Protein AF-A0A1J3CRM2-F1 (afdb_monomer)

pLDDT: mean 86.06, std 11.72, range [41.75, 98.25]

Structure (mmCIF, N/CA/C/O backbone):
data_AF-A0A1J3CRM2-F1
#
_entry.id   AF-A0A1J3CRM2-F1
#
loop_
_atom_site.group_PDB
_atom_site.id
_atom_site.type_symbol
_atom_site.label_atom_id
_atom_site.label_alt_id
_atom_site.label_comp_id
_atom_site.label_asym_id
_atom_site.label_entity_id
_atom_site.label_seq_id
_atom_site.pdbx_PDB_ins_code
_atom_site.Cartn_x
_atom_site.Cartn_y
_atom_site.Cartn_z
_atom_site.occupancy
_atom_site.B_iso_or_equiv
_atom_site.auth_seq_id
_atom_site.auth_comp_id
_atom_site.auth_asym_id
_atom_site.auth_atom_id
_atom_site.pdbx_PDB_model_num
ATOM 1 N N . SER A 1 1 ? -11.816 10.166 12.860 1.00 49.28 1 SER A N 1
ATOM 2 C CA . SER A 1 1 ? -12.796 9.422 12.018 1.00 49.28 1 SER A CA 1
ATOM 3 C C . SER A 1 1 ? -13.335 10.365 10.958 1.00 49.28 1 SER A C 1
ATOM 5 O O . SER A 1 1 ? -13.923 11.383 11.314 1.00 49.28 1 SER A O 1
ATOM 7 N N . TRP A 1 2 ? -13.119 10.061 9.674 1.00 59.78 2 TRP A N 1
ATOM 8 C CA . TRP A 1 2 ? -13.501 10.908 8.526 1.00 59.78 2 TRP A CA 1
ATOM 9 C C . TRP A 1 2 ? -14.968 10.757 8.131 1.00 59.78 2 TRP A C 1
ATOM 11 O O . TRP A 1 2 ? -15.323 10.638 6.959 1.00 59.78 2 TRP A O 1
ATOM 21 N N . ASP A 1 3 ? -15.829 10.738 9.136 1.00 57.12 3 ASP A N 1
ATOM 22 C CA . ASP A 1 3 ? -17.261 10.669 8.945 1.00 57.12 3 ASP A CA 1
ATOM 23 C C . ASP A 1 3 ? -17.746 11.986 8.319 1.00 57.12 3 ASP A C 1
ATOM 25 O O . ASP A 1 3 ? -17.886 13.017 8.987 1.00 57.12 3 ASP A O 1
ATOM 29 N N . LEU A 1 4 ? -17.955 11.952 7.000 1.00 52.47 4 LEU A N 1
ATOM 30 C CA . LEU A 1 4 ? -18.445 13.088 6.222 1.00 52.47 4 LEU A CA 1
ATOM 31 C C . LEU A 1 4 ? -19.811 13.572 6.722 1.00 52.47 4 LEU A C 1
ATOM 33 O O . LEU A 1 4 ? -20.129 14.747 6.534 1.00 52.47 4 LEU A O 1
ATOM 37 N N . GLU A 1 5 ? -20.602 12.725 7.391 1.00 57.34 5 GLU A N 1
ATOM 38 C CA . GLU A 1 5 ? -21.861 13.162 7.995 1.00 57.34 5 GLU A CA 1
ATOM 39 C C . GLU A 1 5 ? -21.622 14.023 9.239 1.00 57.34 5 GLU A C 1
ATOM 41 O O . GLU A 1 5 ? -22.305 15.032 9.420 1.00 57.34 5 GLU A O 1
ATOM 46 N N . LYS A 1 6 ? -20.604 13.712 10.053 1.00 58.78 6 LYS A N 1
ATOM 47 C CA . LYS A 1 6 ? -20.271 14.494 11.261 1.00 58.78 6 LYS A CA 1
ATOM 48 C C . LYS A 1 6 ? -19.676 15.866 10.959 1.00 58.78 6 LYS A C 1
ATOM 50 O O . LYS A 1 6 ? -19.774 16.768 11.790 1.00 58.78 6 LYS A O 1
ATOM 55 N N . HIS A 1 7 ? -19.072 16.038 9.784 1.00 60.00 7 HIS A N 1
ATOM 56 C CA . HIS A 1 7 ? -18.428 17.290 9.369 1.00 60.00 7 HIS A CA 1
ATOM 57 C C . HIS A 1 7 ? -19.102 17.968 8.171 1.00 60.00 7 HIS A C 1
ATOM 59 O O . HIS A 1 7 ? -18.532 18.896 7.597 1.00 60.00 7 HIS A O 1
ATOM 65 N N . ARG A 1 8 ? -20.327 17.557 7.816 1.00 63.34 8 ARG A N 1
ATOM 66 C CA . ARG A 1 8 ? -21.058 18.064 6.645 1.00 63.34 8 ARG A CA 1
ATOM 67 C C . ARG A 1 8 ? -21.209 19.587 6.632 1.00 63.34 8 ARG A C 1
ATOM 69 O O . ARG A 1 8 ? -21.025 20.210 5.591 1.00 63.34 8 ARG A O 1
ATOM 76 N N . ASP A 1 9 ? -21.518 20.169 7.787 1.00 73.06 9 ASP A N 1
ATOM 77 C CA . ASP A 1 9 ? -21.807 21.603 7.911 1.00 73.06 9 ASP A CA 1
ATOM 78 C C . ASP A 1 9 ? -20.550 22.453 8.160 1.00 73.06 9 ASP A C 1
ATOM 80 O O . ASP A 1 9 ? -20.586 23.676 8.028 1.00 73.06 9 ASP A O 1
ATOM 84 N N . ASN A 1 10 ? -19.426 21.820 8.511 1.00 67.50 10 ASN A N 1
ATOM 85 C CA . ASN A 1 10 ? -18.146 22.490 8.724 1.00 67.50 10 ASN A CA 1
ATOM 86 C C . ASN A 1 10 ? -16.992 21.561 8.311 1.00 67.50 10 ASN A C 1
ATOM 88 O O . ASN A 1 10 ? -16.379 20.924 9.180 1.00 67.50 10 ASN A O 1
ATOM 92 N N . PRO A 1 11 ? -16.717 21.442 6.998 1.00 65.25 11 PRO A N 1
ATOM 93 C CA . PRO A 1 11 ? -15.639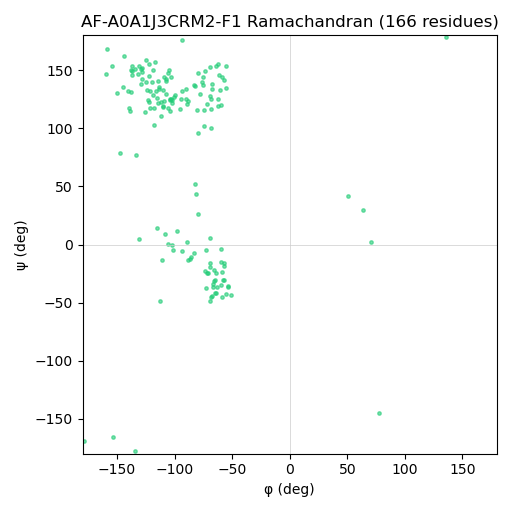 20.602 6.506 1.00 65.25 11 PRO A CA 1
ATOM 94 C C . PRO A 1 11 ? -14.310 21.121 7.054 1.00 65.25 11 PRO A C 1
ATOM 96 O O . PRO A 1 11 ? -13.913 22.260 6.801 1.00 65.25 11 PRO A O 1
ATOM 99 N N . LYS A 1 12 ? -13.621 20.280 7.824 1.00 67.50 12 LYS A N 1
ATOM 100 C CA . LYS A 1 12 ? -12.295 20.590 8.355 1.00 67.50 12 LYS A CA 1
ATOM 101 C C . LYS A 1 12 ? -11.236 20.029 7.421 1.00 67.50 12 LYS A C 1
ATOM 103 O O . LYS A 1 12 ? -11.231 18.837 7.122 1.00 67.50 12 LYS A O 1
ATOM 108 N N . LEU A 1 13 ? -10.330 20.894 6.980 1.00 71.75 13 LEU A N 1
ATOM 109 C CA . LEU A 1 13 ? -9.094 20.458 6.348 1.00 71.75 13 LEU A CA 1
ATOM 110 C C . LEU A 1 13 ? -8.188 19.923 7.457 1.00 71.75 13 LEU A C 1
ATOM 112 O O . LEU A 1 13 ? -7.811 20.684 8.339 1.00 71.75 13 LEU A O 1
ATOM 116 N N . MET A 1 14 ? -7.882 18.627 7.416 1.00 75.50 14 MET A N 1
ATOM 117 C CA . MET A 1 14 ? -6.951 17.999 8.354 1.00 75.50 14 MET A CA 1
ATOM 118 C C . MET A 1 14 ? -5.539 18.073 7.775 1.00 75.50 14 MET A C 1
ATOM 120 O O . MET A 1 14 ? -5.298 17.604 6.657 1.00 75.50 14 MET A O 1
ATOM 124 N N . THR A 1 15 ? -4.604 18.627 8.534 1.00 81.44 15 THR A N 1
ATOM 125 C CA . THR A 1 15 ? -3.190 18.685 8.155 1.00 81.44 15 THR A CA 1
ATOM 126 C C . THR A 1 15 ? -2.397 17.647 8.937 1.00 81.44 15 THR A C 1
ATOM 128 O O . THR A 1 15 ? -2.401 17.654 10.166 1.00 81.44 15 THR A O 1
ATOM 131 N N . TRP A 1 16 ? -1.685 16.771 8.226 1.00 83.44 16 TRP A N 1
ATOM 132 C CA . TRP A 1 16 ? -0.874 15.711 8.826 1.00 83.44 16 TRP A CA 1
ATOM 133 C C . TRP A 1 16 ? 0.609 16.064 8.788 1.00 83.44 16 TRP A C 1
ATOM 135 O O . TRP A 1 16 ? 1.174 16.302 7.720 1.00 83.44 16 TRP A O 1
ATOM 145 N N . HIS A 1 17 ? 1.258 16.039 9.947 1.00 84.50 17 HIS A N 1
ATOM 146 C CA . HIS A 1 17 ? 2.702 16.199 10.049 1.00 84.50 17 HIS A CA 1
ATOM 147 C C . HIS A 1 17 ? 3.399 14.839 9.944 1.00 84.50 17 HIS A C 1
ATOM 149 O O . HIS A 1 17 ? 3.181 13.961 10.779 1.00 84.50 17 HIS A O 1
ATOM 155 N N . ILE A 1 18 ? 4.282 14.658 8.957 1.00 82.88 18 ILE A N 1
ATOM 156 C CA . ILE A 1 18 ? 5.122 13.454 8.873 1.00 82.88 18 ILE A CA 1
ATOM 157 C C . ILE A 1 18 ? 6.214 13.554 9.940 1.00 82.88 18 ILE A C 1
ATOM 159 O O . ILE A 1 18 ? 7.200 14.269 9.777 1.00 82.88 18 ILE A O 1
ATOM 163 N N . SER A 1 19 ? 6.034 12.830 11.044 1.00 76.50 19 SER A N 1
ATOM 164 C CA . SER A 1 19 ? 6.891 12.944 12.231 1.00 76.50 19 SER A CA 1
ATOM 165 C C . SER A 1 19 ? 8.322 12.474 11.988 1.00 76.50 19 SER A C 1
ATOM 167 O O . SER A 1 19 ? 9.264 13.019 12.561 1.00 76.50 19 SER A O 1
ATOM 169 N N . LYS A 1 20 ? 8.491 11.455 11.142 1.00 78.31 20 LYS A N 1
ATOM 170 C CA . LYS A 1 20 ? 9.797 10.925 10.750 1.00 78.31 20 LYS A CA 1
ATOM 171 C C . LYS A 1 20 ? 9.702 10.362 9.335 1.00 78.31 20 LYS A C 1
ATOM 173 O O . LYS A 1 20 ? 8.804 9.580 9.044 1.00 78.31 20 LYS A O 1
ATOM 178 N N . LEU A 1 21 ? 10.625 10.733 8.453 1.00 74.94 21 LEU A N 1
ATOM 179 C CA . LEU A 1 21 ? 10.794 10.016 7.188 1.00 74.94 21 LEU A CA 1
ATOM 180 C C . LEU A 1 21 ? 11.525 8.696 7.470 1.00 74.94 21 LEU A C 1
ATOM 182 O O . LEU A 1 21 ? 12.439 8.692 8.301 1.00 74.94 21 LEU A O 1
ATOM 186 N N . PRO A 1 22 ? 11.150 7.575 6.830 1.00 76.94 22 PRO A N 1
ATOM 187 C CA . PRO A 1 22 ? 11.869 6.330 7.044 1.00 76.94 22 PRO A CA 1
ATOM 188 C C . PRO A 1 22 ? 13.347 6.492 6.670 1.00 76.94 22 PRO A C 1
ATOM 190 O O . PRO A 1 22 ? 13.690 7.209 5.734 1.00 76.94 22 PRO A O 1
ATOM 193 N N . GLU A 1 23 ? 14.230 5.831 7.411 1.00 76.00 23 GLU A N 1
ATOM 194 C CA . GLU A 1 23 ? 15.659 5.854 7.104 1.00 76.00 23 GLU A CA 1
ATOM 195 C C . GLU A 1 23 ? 15.916 5.014 5.844 1.00 76.00 23 GLU A C 1
ATOM 197 O O . GLU A 1 23 ? 15.592 3.825 5.803 1.00 76.00 23 GLU A O 1
ATOM 202 N N . PHE A 1 24 ? 16.475 5.653 4.818 1.00 72.19 24 PHE A N 1
ATOM 203 C CA . PHE A 1 24 ? 16.944 5.035 3.579 1.00 72.19 24 PHE A CA 1
ATOM 204 C C . PHE A 1 24 ? 18.359 5.530 3.287 1.00 72.19 24 PHE A C 1
ATOM 206 O O . PHE A 1 24 ? 18.732 6.639 3.694 1.00 72.19 24 PHE A O 1
ATOM 213 N N . VAL A 1 25 ? 19.151 4.734 2.565 1.00 79.62 25 VAL A N 1
ATOM 214 C CA . VAL A 1 25 ? 20.454 5.211 2.085 1.00 79.62 25 VAL A CA 1
ATOM 215 C C . VAL A 1 25 ? 20.253 6.285 1.008 1.00 79.62 25 VAL A C 1
ATOM 217 O O . VAL A 1 25 ? 19.246 6.299 0.304 1.00 79.62 25 VAL A O 1
ATOM 220 N N . GLN A 1 26 ? 21.213 7.202 0.847 1.00 81.38 26 GLN A N 1
ATOM 221 C CA . GLN A 1 26 ? 21.092 8.329 -0.098 1.00 81.38 26 GLN A CA 1
ATOM 222 C C . GLN A 1 26 ? 20.743 7.893 -1.530 1.00 81.38 26 GLN A C 1
ATOM 224 O O . GLN A 1 26 ? 19.987 8.576 -2.214 1.00 81.38 26 GLN A O 1
ATOM 229 N N . SER A 1 27 ? 21.264 6.748 -1.977 1.00 81.94 27 SER A N 1
ATOM 230 C CA . SER A 1 27 ? 20.958 6.202 -3.300 1.00 81.94 27 SER A CA 1
ATOM 231 C C . SER A 1 27 ? 19.499 5.773 -3.445 1.00 81.94 27 SER A C 1
ATOM 233 O O . SER A 1 27 ? 18.921 5.961 -4.507 1.00 81.94 27 SER A O 1
ATOM 235 N N . GLU A 1 28 ? 18.888 5.223 -2.395 1.00 84.75 28 GLU A N 1
ATOM 236 C CA . GLU A 1 28 ? 17.469 4.849 -2.410 1.00 84.75 28 GLU A CA 1
ATOM 237 C C . GLU A 1 28 ? 16.588 6.095 -2.478 1.00 84.75 28 GLU A C 1
ATOM 239 O O . GLU A 1 28 ? 15.676 6.151 -3.298 1.00 84.75 28 GLU A O 1
ATOM 244 N N . TRP A 1 29 ? 16.908 7.126 -1.688 1.00 87.44 29 TRP A N 1
ATOM 245 C CA . TRP A 1 29 ? 16.213 8.411 -1.773 1.00 87.44 29 TRP A CA 1
ATOM 246 C C . TRP A 1 29 ? 16.325 9.035 -3.161 1.00 87.44 29 TRP A C 1
ATOM 248 O O . TRP A 1 29 ? 15.315 9.463 -3.706 1.00 87.44 29 TRP A O 1
ATOM 258 N N . GLY A 1 30 ? 17.521 9.029 -3.755 1.00 87.62 30 GLY A N 1
ATOM 259 C CA . GLY A 1 30 ? 17.727 9.543 -5.108 1.00 87.62 30 GLY A CA 1
ATOM 260 C C . GLY A 1 30 ? 16.896 8.809 -6.163 1.00 87.62 30 GLY A C 1
ATOM 261 O O . GLY A 1 30 ? 16.407 9.441 -7.091 1.00 87.62 30 GLY A O 1
ATOM 262 N N . VAL A 1 31 ? 16.684 7.497 -6.012 1.00 87.06 31 VAL A N 1
ATOM 263 C CA . VAL A 1 31 ? 15.795 6.732 -6.903 1.00 87.06 31 VAL A CA 1
ATOM 264 C C . VAL A 1 31 ? 14.332 7.123 -6.679 1.00 87.06 31 VAL A C 1
ATOM 266 O O . VAL A 1 31 ? 13.624 7.423 -7.640 1.00 87.06 31 VAL A O 1
ATOM 269 N N . LEU A 1 32 ? 13.875 7.169 -5.425 1.00 90.25 32 LEU A N 1
ATOM 270 C CA . LEU A 1 32 ? 12.481 7.498 -5.108 1.00 90.25 32 LEU A CA 1
ATOM 271 C C . LEU A 1 32 ? 12.098 8.933 -5.495 1.00 90.25 32 LEU A C 1
ATOM 273 O O . LEU A 1 32 ? 10.957 9.157 -5.888 1.00 90.25 32 LEU A O 1
ATOM 277 N N . ASP A 1 33 ? 13.039 9.877 -5.457 1.00 88.12 33 ASP A N 1
ATOM 278 C CA . ASP A 1 33 ? 12.822 11.275 -5.866 1.00 88.12 33 ASP A CA 1
ATOM 279 C C . ASP A 1 33 ? 12.538 11.419 -7.374 1.00 88.12 33 ASP A C 1
ATOM 281 O O . ASP A 1 33 ? 11.898 12.371 -7.814 1.00 88.12 33 ASP A O 1
ATOM 285 N N . THR A 1 34 ? 12.951 10.436 -8.183 1.00 89.75 34 THR A N 1
ATOM 286 C CA . THR A 1 34 ? 12.632 10.397 -9.622 1.00 89.75 34 THR A CA 1
ATOM 287 C C . THR A 1 34 ? 11.275 9.758 -9.933 1.00 89.75 34 THR A C 1
ATOM 289 O O . THR A 1 34 ? 10.806 9.829 -11.072 1.00 89.75 34 THR A O 1
ATOM 292 N N . CYS A 1 35 ? 10.634 9.128 -8.944 1.00 93.81 35 CYS A N 1
ATOM 293 C CA . CYS A 1 35 ? 9.374 8.420 -9.131 1.00 93.81 35 CYS A CA 1
ATOM 294 C C . CYS A 1 35 ? 8.174 9.376 -9.167 1.00 93.81 35 CYS A C 1
ATOM 296 O O . CYS A 1 35 ? 8.088 10.363 -8.434 1.00 93.81 35 CYS A O 1
ATOM 298 N N . SER A 1 36 ? 7.161 9.008 -9.949 1.00 93.62 36 SER A N 1
ATOM 299 C CA . SER A 1 36 ? 5.817 9.553 -9.777 1.00 93.62 36 SER A CA 1
ATOM 300 C C . SER A 1 36 ? 5.235 9.018 -8.469 1.00 93.62 36 SER A C 1
ATOM 302 O O . SER A 1 36 ? 5.248 7.809 -8.243 1.00 93.62 36 SER A O 1
ATOM 304 N N . THR A 1 37 ? 4.747 9.908 -7.606 1.00 94.88 37 THR A N 1
ATOM 305 C CA . THR A 1 37 ? 4.244 9.538 -6.277 1.00 94.88 37 THR A CA 1
ATOM 306 C C . THR A 1 37 ? 2.753 9.834 -6.159 1.00 94.88 37 THR A C 1
ATOM 308 O O . THR A 1 37 ? 2.318 10.939 -6.486 1.00 94.88 37 THR A O 1
ATOM 311 N N . THR A 1 38 ? 1.976 8.869 -5.668 1.00 94.75 38 THR A N 1
ATOM 312 C CA . THR A 1 38 ? 0.561 9.045 -5.301 1.00 94.75 38 THR A CA 1
ATOM 313 C C . THR A 1 38 ? 0.330 8.695 -3.835 1.00 94.75 38 THR A C 1
ATOM 315 O O . THR A 1 38 ? 1.090 7.937 -3.233 1.00 94.75 38 THR A O 1
ATOM 318 N N . GLU A 1 39 ? -0.718 9.265 -3.245 1.00 95.00 39 GLU A N 1
ATOM 319 C CA . GLU A 1 39 ? -1.089 9.080 -1.841 1.00 95.00 39 GLU A CA 1
ATOM 320 C C . GLU A 1 39 ? -2.508 8.516 -1.747 1.00 95.00 39 GLU A C 1
ATOM 322 O O . GLU A 1 39 ? -3.427 9.025 -2.388 1.00 95.00 39 GLU A O 1
ATOM 327 N N . HIS A 1 40 ? -2.686 7.472 -0.939 1.00 95.12 40 HIS A N 1
ATOM 328 C CA . HIS A 1 40 ? -3.982 6.857 -0.662 1.00 95.12 40 HIS A CA 1
ATOM 329 C C . HIS A 1 40 ? -4.250 6.882 0.840 1.00 95.12 40 HIS A C 1
ATOM 331 O O . HIS A 1 40 ? -3.464 6.343 1.619 1.00 95.12 40 HIS A O 1
ATOM 337 N N . LEU A 1 41 ? -5.357 7.499 1.243 1.00 93.88 41 LEU A N 1
ATOM 338 C CA . LEU A 1 41 ? -5.849 7.455 2.618 1.00 93.88 41 LEU A CA 1
ATOM 339 C C . LEU A 1 41 ? -6.789 6.261 2.774 1.00 93.88 41 LEU A C 1
ATOM 341 O O . LEU A 1 41 ? -7.648 6.042 1.921 1.00 93.88 41 LEU A O 1
ATOM 345 N N . VAL A 1 42 ? -6.612 5.491 3.845 1.00 93.88 42 VAL A N 1
ATOM 346 C CA . VAL A 1 42 ? -7.369 4.264 4.109 1.00 93.88 42 VAL A CA 1
ATOM 347 C C . VAL A 1 42 ? -7.755 4.193 5.578 1.00 93.88 42 VAL A C 1
ATOM 349 O O . VAL A 1 42 ? -6.909 4.343 6.456 1.00 93.88 42 VAL A O 1
ATOM 352 N N . GLU A 1 43 ? -9.026 3.911 5.846 1.00 91.81 43 GLU A N 1
ATOM 353 C CA . GLU A 1 43 ? -9.523 3.596 7.185 1.00 91.81 43 GLU A CA 1
ATOM 354 C C . GLU A 1 43 ? -9.659 2.076 7.351 1.00 91.81 43 GLU A C 1
ATOM 356 O O . GLU A 1 43 ? -10.301 1.383 6.558 1.00 91.81 43 GLU A O 1
ATOM 361 N N . SER A 1 44 ? -9.074 1.550 8.421 1.00 90.06 44 SER A N 1
ATOM 362 C CA . SER A 1 44 ? -9.343 0.209 8.915 1.00 90.06 44 SER A CA 1
ATOM 363 C C . SER A 1 44 ? -10.638 0.219 9.712 1.00 90.06 44 SER A C 1
ATOM 365 O O . SER A 1 44 ? -10.643 0.524 10.900 1.00 90.06 44 SER A O 1
ATOM 367 N N . ARG A 1 45 ? -11.750 -0.147 9.068 1.00 83.25 45 ARG A N 1
ATOM 368 C CA . ARG A 1 45 ? -13.056 -0.281 9.741 1.00 83.25 45 ARG A CA 1
ATOM 369 C C . ARG A 1 45 ? -13.001 -1.155 11.012 1.00 83.25 45 ARG A C 1
ATOM 371 O O . ARG A 1 45 ? -13.575 -0.727 12.007 1.00 83.25 45 ARG A O 1
ATOM 378 N N . PRO A 1 46 ? -12.308 -2.318 11.045 1.00 77.38 46 PRO A N 1
ATOM 379 C CA . PRO A 1 46 ? -12.287 -3.169 12.240 1.00 77.38 46 PRO A CA 1
ATOM 380 C C . PRO A 1 46 ? -11.589 -2.545 13.454 1.00 77.38 46 PRO A C 1
ATOM 382 O O . PRO A 1 46 ? -11.951 -2.851 14.586 1.00 77.38 46 PRO A O 1
ATOM 385 N N . THR A 1 47 ? -10.571 -1.705 13.236 1.00 83.38 47 THR A N 1
ATOM 386 C CA . THR A 1 47 ? -9.744 -1.147 14.323 1.00 83.38 47 THR A CA 1
ATOM 387 C C . THR A 1 47 ? -9.950 0.351 14.545 1.00 83.38 47 THR A C 1
ATOM 389 O O . THR A 1 47 ? -9.510 0.881 15.561 1.00 83.38 47 THR A O 1
ATOM 392 N N . GLY A 1 48 ? -10.601 1.048 13.610 1.00 86.94 48 GLY A N 1
ATOM 393 C CA . GLY A 1 48 ? -10.693 2.510 13.569 1.00 86.94 48 GLY A CA 1
ATOM 394 C C . GLY A 1 48 ? -9.374 3.206 13.216 1.00 86.94 48 GLY A C 1
ATOM 395 O O . GLY A 1 48 ?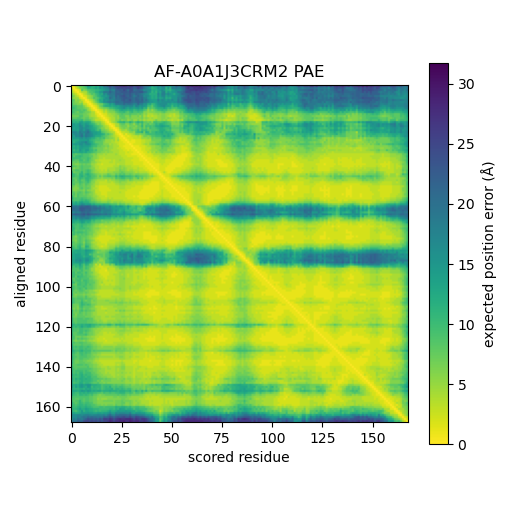 -9.307 4.434 13.213 1.00 86.94 48 GLY A O 1
ATOM 396 N N . GLU A 1 49 ? -8.311 2.448 12.935 1.00 91.56 49 GLU A N 1
ATOM 397 C CA . GLU A 1 49 ? -7.004 3.000 12.587 1.00 91.56 49 GLU A CA 1
ATOM 398 C C . GLU A 1 49 ? -7.008 3.568 11.170 1.00 91.56 49 GLU A C 1
ATOM 400 O O . GLU A 1 49 ? -7.687 3.064 10.277 1.00 91.56 49 GLU A O 1
ATOM 405 N N . MET A 1 50 ? -6.204 4.602 10.946 1.00 93.12 50 MET A N 1
ATOM 406 C CA . MET A 1 50 ? -6.098 5.261 9.652 1.00 93.12 50 MET A CA 1
ATOM 407 C C . MET A 1 50 ? -4.671 5.169 9.133 1.00 93.12 50 MET A C 1
ATOM 409 O O . MET A 1 50 ? -3.705 5.326 9.882 1.00 93.12 50 MET A O 1
ATOM 413 N N . PHE A 1 51 ? -4.545 4.934 7.835 1.00 95.25 51 PHE A N 1
ATOM 414 C CA . PHE A 1 51 ? -3.273 4.766 7.160 1.00 95.25 51 PHE A CA 1
ATOM 415 C C . PHE A 1 51 ? -3.188 5.688 5.945 1.00 95.25 51 PHE A C 1
ATOM 417 O O . PHE A 1 51 ? -4.160 5.875 5.217 1.00 95.25 51 PHE A O 1
ATOM 424 N N . MET A 1 52 ? -2.001 6.234 5.702 1.00 95.75 52 MET A N 1
ATOM 425 C CA . MET A 1 52 ? -1.634 6.856 4.435 1.00 95.75 52 MET A CA 1
ATOM 426 C C . MET A 1 52 ? -0.624 5.958 3.731 1.00 95.75 52 MET A C 1
ATOM 428 O O . MET A 1 52 ? 0.436 5.660 4.282 1.00 95.75 52 MET A O 1
ATOM 432 N N . VAL A 1 53 ? -0.931 5.554 2.504 1.00 96.94 53 VAL A N 1
ATOM 433 C CA . VAL A 1 53 ? -0.019 4.801 1.646 1.00 96.94 53 VAL A CA 1
ATOM 434 C C . VAL A 1 53 ? 0.544 5.729 0.580 1.00 96.94 53 VAL A C 1
ATOM 436 O O . VAL A 1 53 ? -0.194 6.210 -0.278 1.00 96.94 53 VAL A O 1
ATOM 439 N N . LYS A 1 54 ? 1.857 5.964 0.618 1.00 95.75 54 LYS A N 1
ATOM 440 C CA . LYS A 1 54 ? 2.598 6.596 -0.480 1.00 95.75 54 LYS A CA 1
ATOM 441 C C . LYS A 1 54 ? 3.059 5.522 -1.451 1.00 95.75 54 LYS A C 1
ATOM 443 O O . LYS A 1 54 ? 3.770 4.601 -1.047 1.00 95.75 54 LYS A O 1
ATOM 448 N N . VAL A 1 55 ? 2.679 5.656 -2.713 1.00 96.69 55 VAL A N 1
ATOM 449 C CA . VAL A 1 55 ? 3.016 4.730 -3.793 1.00 96.69 55 VAL A CA 1
ATOM 450 C C . VAL A 1 55 ? 3.968 5.424 -4.755 1.00 96.69 55 VAL A C 1
ATOM 452 O O . VAL A 1 55 ? 3.635 6.469 -5.304 1.00 96.69 55 VAL A O 1
ATOM 455 N N . PHE A 1 56 ? 5.140 4.832 -4.963 1.00 95.56 56 PHE A N 1
ATOM 456 C CA . PHE A 1 56 ? 6.169 5.321 -5.875 1.00 95.56 56 PHE A CA 1
ATOM 457 C C . PHE A 1 56 ? 6.160 4.468 -7.136 1.00 95.56 56 PHE A C 1
ATOM 459 O O . PHE A 1 56 ? 6.270 3.239 -7.064 1.00 95.56 56 PHE A O 1
ATOM 466 N N . ARG A 1 57 ? 6.029 5.125 -8.285 1.00 94.62 57 ARG A N 1
ATOM 467 C CA . ARG A 1 57 ? 5.964 4.492 -9.598 1.00 94.62 57 ARG A CA 1
ATOM 468 C C . ARG A 1 57 ? 7.016 5.062 -10.525 1.00 94.62 57 ARG A C 1
ATOM 470 O O . ARG A 1 57 ? 7.209 6.276 -10.586 1.00 94.62 57 ARG A O 1
ATOM 477 N N . GLU A 1 58 ? 7.630 4.198 -11.311 1.00 92.44 58 GLU A N 1
ATOM 478 C CA . GLU A 1 58 ? 8.611 4.590 -12.317 1.00 92.44 58 GLU A CA 1
ATOM 479 C C . GLU A 1 58 ? 8.208 4.070 -13.691 1.00 92.44 58 GLU A C 1
ATOM 481 O O . GLU A 1 58 ? 7.403 3.148 -13.825 1.00 92.44 58 GLU A O 1
ATOM 486 N N . ARG A 1 59 ? 8.735 4.699 -14.739 1.00 89.56 59 ARG A N 1
ATOM 487 C CA . ARG A 1 59 ? 8.566 4.166 -16.087 1.00 89.56 59 ARG A CA 1
ATOM 488 C C . ARG A 1 59 ? 9.490 2.960 -16.242 1.00 89.56 59 ARG A C 1
ATOM 490 O O . ARG A 1 59 ? 10.657 3.040 -15.869 1.00 89.56 59 ARG A O 1
ATOM 497 N N . ASN A 1 60 ? 8.986 1.892 -16.852 1.00 86.00 60 ASN A N 1
ATOM 498 C CA . ASN A 1 60 ? 9.816 0.759 -17.243 1.00 86.00 60 ASN A CA 1
ATOM 499 C C . ASN A 1 60 ? 10.998 1.191 -18.131 1.00 86.00 60 ASN A C 1
ATOM 501 O O . ASN A 1 60 ? 10.946 2.196 -18.847 1.00 86.00 60 ASN A O 1
ATOM 505 N N . ASN A 1 61 ? 12.081 0.415 -18.098 1.00 74.75 61 ASN A N 1
ATOM 506 C CA . ASN A 1 61 ? 13.276 0.728 -18.875 1.00 74.75 61 ASN A CA 1
ATOM 507 C C . ASN A 1 61 ? 12.952 0.842 -20.374 1.00 74.75 61 ASN A C 1
ATOM 509 O O . ASN A 1 61 ? 12.222 0.024 -20.929 1.00 74.75 61 ASN A O 1
ATOM 513 N N . PHE A 1 62 ? 13.591 1.799 -21.055 1.00 68.19 62 PHE A N 1
ATOM 514 C CA . PHE A 1 62 ? 13.415 2.077 -22.492 1.00 68.19 62 PHE A CA 1
ATOM 515 C C . PHE A 1 62 ? 13.760 0.909 -23.438 1.00 68.19 62 PHE A C 1
ATOM 517 O O . PHE A 1 62 ? 13.624 1.046 -24.650 1.00 68.19 62 PHE A O 1
ATOM 524 N N . ALA A 1 63 ? 14.248 -0.214 -22.905 1.00 73.00 63 ALA A N 1
ATOM 525 C CA . ALA A 1 63 ? 14.492 -1.438 -23.660 1.00 73.00 63 ALA A CA 1
ATOM 526 C C . ALA A 1 63 ? 13.191 -2.177 -24.025 1.00 73.00 63 ALA A C 1
ATOM 528 O O . ALA A 1 63 ? 13.178 -2.943 -24.986 1.00 73.00 63 ALA A O 1
ATOM 529 N N . GLU A 1 64 ? 12.107 -1.944 -23.282 1.00 73.69 64 GLU A N 1
ATOM 530 C CA . GLU A 1 64 ? 10.797 -2.528 -23.561 1.00 73.69 64 GLU A CA 1
ATOM 531 C C . GLU A 1 64 ? 10.046 -1.707 -24.627 1.00 73.69 64 GLU A C 1
ATOM 533 O O . GLU A 1 64 ? 10.028 -0.474 -24.566 1.00 73.69 64 GLU A O 1
ATOM 538 N N . PRO A 1 65 ? 9.376 -2.356 -25.597 1.00 71.19 65 PRO A N 1
ATOM 539 C CA . PRO A 1 65 ? 8.738 -1.670 -26.721 1.00 71.19 65 PRO A CA 1
ATOM 540 C C . PRO A 1 65 ? 7.513 -0.839 -26.315 1.00 71.19 65 PRO A C 1
ATOM 542 O O . PRO A 1 65 ? 7.094 0.046 -27.061 1.00 71.19 65 PRO A O 1
ATOM 545 N N . VAL A 1 66 ? 6.922 -1.119 -25.150 1.00 79.94 66 VAL A N 1
ATOM 546 C CA . VAL A 1 66 ? 5.736 -0.428 -24.637 1.00 79.94 66 VAL A CA 1
ATOM 547 C C . VAL A 1 66 ? 6.093 0.266 -23.331 1.00 79.94 66 VAL A C 1
ATOM 549 O O . VAL A 1 66 ? 6.435 -0.386 -22.345 1.00 79.94 66 VAL A O 1
ATOM 552 N N . ALA A 1 67 ? 5.982 1.595 -23.318 1.00 83.25 67 ALA A N 1
ATOM 553 C CA . ALA A 1 67 ? 6.151 2.378 -22.103 1.00 83.25 67 ALA A CA 1
ATOM 554 C C . ALA A 1 67 ? 4.992 2.102 -21.131 1.00 83.25 67 ALA A C 1
ATOM 556 O O . ALA A 1 67 ? 3.826 2.293 -21.484 1.00 83.25 67 ALA A O 1
ATOM 557 N N . ARG A 1 68 ? 5.310 1.701 -19.899 1.00 86.00 68 ARG A N 1
ATOM 558 C CA . ARG A 1 68 ? 4.345 1.503 -18.807 1.00 86.00 68 ARG A CA 1
ATOM 559 C C . ARG A 1 68 ? 4.886 2.072 -17.496 1.00 86.00 68 ARG A C 1
ATOM 561 O O . ARG A 1 68 ? 6.095 2.191 -17.322 1.00 86.00 68 ARG A O 1
ATOM 568 N N . MET A 1 69 ? 3.975 2.447 -16.604 1.00 90.06 69 MET A N 1
ATOM 569 C CA . MET A 1 69 ? 4.296 2.897 -15.249 1.00 90.06 69 MET A CA 1
ATOM 570 C C . MET A 1 69 ? 4.171 1.715 -14.291 1.00 90.06 69 MET A C 1
ATOM 572 O O . MET A 1 69 ? 3.068 1.192 -14.127 1.00 90.06 69 MET A O 1
ATOM 576 N N . GLU A 1 70 ? 5.273 1.327 -13.665 1.00 91.88 70 GLU A N 1
ATOM 577 C CA . GLU A 1 70 ? 5.376 0.172 -12.771 1.00 91.88 70 GLU A CA 1
ATOM 578 C C . GLU A 1 70 ? 5.461 0.627 -11.316 1.00 91.88 70 GLU A C 1
ATOM 580 O O . GLU A 1 70 ? 6.011 1.693 -11.017 1.00 91.88 70 GLU A O 1
ATOM 585 N N . HIS A 1 71 ? 4.919 -0.170 -10.403 1.00 94.38 71 HIS A N 1
ATOM 586 C CA . HIS A 1 71 ? 5.126 0.034 -8.979 1.00 94.38 71 HIS A CA 1
ATOM 587 C C . HIS A 1 71 ? 6.589 -0.237 -8.638 1.00 94.38 71 HIS A C 1
ATOM 589 O O . HIS A 1 71 ? 7.171 -1.233 -9.057 1.00 94.38 71 HIS A O 1
ATOM 595 N N . ARG A 1 72 ? 7.192 0.664 -7.862 1.00 93.25 72 ARG A N 1
ATOM 596 C CA . ARG A 1 72 ? 8.590 0.553 -7.437 1.00 93.25 72 ARG A CA 1
ATOM 597 C C . ARG A 1 72 ? 8.707 0.308 -5.945 1.00 93.25 72 ARG A C 1
ATOM 599 O O . ARG A 1 72 ? 9.435 -0.578 -5.514 1.00 93.25 72 ARG A O 1
ATOM 606 N N . GLN A 1 73 ? 7.998 1.111 -5.160 1.00 93.69 73 GLN A N 1
ATOM 607 C CA . GLN A 1 73 ? 8.057 1.081 -3.705 1.00 93.69 73 GLN A CA 1
ATOM 608 C C . GLN A 1 73 ? 6.748 1.607 -3.126 1.00 93.69 73 GLN A C 1
ATOM 610 O O . GLN A 1 73 ? 6.076 2.441 -3.731 1.00 93.69 73 GLN A O 1
ATOM 615 N N . MET A 1 74 ? 6.413 1.163 -1.918 1.00 95.56 74 MET A N 1
ATOM 616 C CA . MET A 1 74 ? 5.352 1.766 -1.120 1.00 95.56 74 MET A CA 1
ATOM 617 C C . MET A 1 74 ? 5.860 2.096 0.284 1.00 95.56 74 MET A C 1
ATOM 619 O O . MET A 1 74 ? 6.781 1.454 0.804 1.00 95.56 74 MET A O 1
ATOM 623 N N . MET A 1 75 ? 5.266 3.116 0.896 1.00 94.81 75 MET A N 1
ATOM 624 C CA . MET A 1 75 ? 5.453 3.458 2.304 1.00 94.81 75 MET A CA 1
ATOM 625 C C . MET A 1 75 ? 4.095 3.603 2.965 1.00 94.81 75 MET A C 1
ATOM 627 O O . MET A 1 75 ? 3.194 4.214 2.395 1.00 94.81 75 MET A O 1
ATOM 631 N N . VAL A 1 76 ? 3.973 3.078 4.179 1.00 95.62 76 VAL A N 1
ATOM 632 C CA . VAL A 1 76 ? 2.749 3.182 4.967 1.00 95.62 76 VAL A CA 1
ATOM 633 C C . VAL A 1 76 ? 3.021 4.046 6.182 1.00 95.62 76 VAL A C 1
ATOM 635 O O . VAL A 1 76 ? 4.029 3.872 6.868 1.00 95.62 76 VAL A O 1
ATOM 638 N N . PHE A 1 77 ? 2.115 4.977 6.439 1.00 95.19 77 PHE A N 1
ATOM 639 C CA . PHE A 1 77 ? 2.126 5.824 7.616 1.00 95.19 77 PHE A CA 1
ATOM 640 C C . PHE A 1 77 ? 0.852 5.578 8.409 1.00 95.19 77 PHE A C 1
ATOM 642 O O . PHE A 1 77 ? -0.237 5.650 7.846 1.00 95.19 77 PHE A O 1
ATOM 649 N N . LYS A 1 78 ? 0.981 5.311 9.705 1.00 94.25 78 LYS A N 1
ATOM 650 C CA . LYS A 1 78 ? -0.143 5.315 10.637 1.00 94.25 78 LYS A CA 1
ATOM 651 C C . LYS A 1 78 ? -0.487 6.760 10.990 1.00 94.25 78 LYS A C 1
ATOM 653 O O . LYS A 1 78 ? 0.410 7.536 11.322 1.00 94.25 78 LYS A O 1
ATOM 658 N N . LEU A 1 79 ? -1.761 7.110 10.881 1.00 92.56 79 LEU A N 1
ATOM 659 C CA . LEU A 1 79 ? -2.279 8.447 11.135 1.00 92.56 79 LEU A CA 1
ATOM 660 C C . LEU A 1 79 ? -2.917 8.504 12.525 1.00 92.56 79 LEU A C 1
ATOM 662 O O . LEU A 1 79 ? -3.791 7.699 12.845 1.00 92.56 79 LEU A O 1
ATOM 666 N N . GLU A 1 80 ? -2.488 9.468 13.332 1.00 88.69 80 GLU A N 1
ATOM 667 C CA . GLU A 1 80 ? -2.992 9.711 14.687 1.00 88.69 80 GLU A CA 1
ATOM 668 C C . GLU A 1 80 ? -3.443 11.168 14.824 1.00 88.69 80 GLU A C 1
ATOM 670 O O . GLU A 1 80 ? -2.629 12.087 14.706 1.00 88.69 80 GLU A O 1
ATOM 675 N N . GLU A 1 81 ? -4.748 11.385 15.009 1.00 85.94 81 GLU A N 1
ATOM 676 C CA . GLU A 1 81 ? -5.325 12.718 15.235 1.00 85.94 81 GLU A CA 1
ATOM 677 C C . GLU A 1 81 ? -4.866 13.253 16.603 1.00 85.94 81 GLU A C 1
ATOM 679 O O . GLU A 1 81 ? -4.833 12.513 17.589 1.00 85.94 81 GLU A O 1
ATOM 684 N N . HIS A 1 82 ? -4.518 14.539 16.679 1.00 79.88 82 HIS A N 1
ATOM 685 C CA . HIS A 1 82 ? -4.249 15.197 17.958 1.00 79.88 82 HIS A CA 1
ATOM 686 C C . HIS A 1 82 ? -5.570 15.634 18.592 1.00 79.88 82 HIS A C 1
ATOM 688 O O . HIS A 1 82 ? -6.422 16.224 17.932 1.00 79.88 82 HIS A O 1
ATOM 694 N N . GLU A 1 83 ? -5.724 15.418 19.899 1.00 76.06 83 GLU A N 1
ATOM 695 C CA . GLU A 1 83 ? -6.912 15.880 20.636 1.00 76.06 83 GLU A CA 1
ATOM 696 C C . GLU A 1 83 ? -7.035 17.415 20.662 1.00 76.06 83 GLU A C 1
ATOM 698 O O . GLU A 1 83 ? -8.135 17.957 20.794 1.00 76.06 83 GLU A O 1
ATOM 703 N N . TYR A 1 84 ? -5.913 18.126 20.514 1.00 74.25 84 TYR A N 1
ATOM 704 C CA . TYR A 1 84 ? -5.836 19.583 20.565 1.00 74.25 84 TYR A CA 1
ATOM 705 C C . TYR A 1 84 ? -5.100 20.143 19.339 1.00 74.25 84 TYR A C 1
ATOM 707 O O . TYR A 1 84 ? -4.171 19.500 18.853 1.00 74.25 84 TYR A O 1
ATOM 715 N N . PRO A 1 85 ? -5.452 21.352 18.855 1.00 68.06 85 PRO A N 1
ATOM 716 C CA . PRO A 1 85 ? -4.753 21.985 17.739 1.00 68.06 85 PRO A CA 1
ATOM 717 C C . PRO A 1 85 ? -3.273 22.202 18.070 1.00 68.06 85 PRO A C 1
ATOM 719 O O . PRO A 1 85 ? -2.945 22.925 19.014 1.00 68.06 85 PRO A O 1
ATOM 722 N N . MET A 1 86 ? -2.380 21.601 17.283 1.00 70.19 86 MET A N 1
ATOM 723 C CA . MET A 1 86 ? -0.936 21.741 17.457 1.00 70.19 86 MET A CA 1
ATOM 724 C C . MET A 1 86 ? -0.354 22.677 16.388 1.00 70.19 86 MET A C 1
ATOM 726 O O . MET A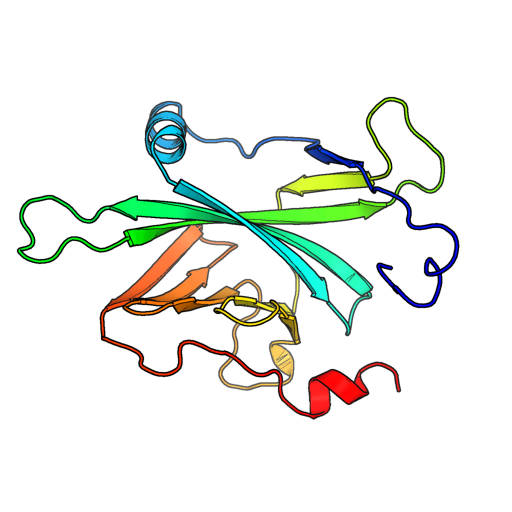 1 86 ? -0.841 22.692 15.258 1.00 70.19 86 MET A O 1
ATOM 730 N N . PRO A 1 87 ? 0.740 23.413 16.677 1.00 68.25 87 PRO A N 1
ATOM 731 C CA . PRO A 1 87 ? 1.397 24.284 15.694 1.00 68.25 87 PRO A CA 1
ATOM 732 C C . PRO A 1 87 ? 1.859 23.569 14.409 1.00 68.25 87 PRO A C 1
ATOM 734 O O . PRO A 1 87 ? 2.174 24.233 13.428 1.00 68.25 87 PRO A O 1
ATOM 737 N N . GLY A 1 88 ? 1.936 22.232 14.427 1.00 67.25 88 GLY A N 1
ATOM 738 C CA . GLY A 1 88 ? 2.389 21.395 13.313 1.00 67.25 88 GLY A CA 1
ATOM 739 C C . GLY A 1 88 ? 1.282 20.719 12.496 1.00 67.25 88 GLY A C 1
ATOM 740 O O . GLY A 1 88 ? 1.611 20.076 11.506 1.00 67.25 88 GLY A O 1
ATOM 741 N N . GLY A 1 89 ? 0.007 20.843 12.877 1.00 74.62 89 GLY A N 1
ATOM 742 C CA . GLY A 1 89 ? -1.116 20.194 12.190 1.00 74.62 89 GLY A CA 1
ATOM 743 C C . GLY A 1 89 ? -2.121 19.545 13.143 1.00 74.62 89 GLY A C 1
ATOM 744 O O . GLY A 1 89 ? -1.949 19.556 14.362 1.00 74.62 89 GLY A O 1
ATOM 745 N N . ASP A 1 90 ? -3.169 18.969 12.562 1.00 81.31 90 ASP A N 1
ATOM 746 C CA . ASP A 1 90 ? -4.285 18.322 13.264 1.00 81.31 90 ASP A CA 1
ATOM 747 C C . ASP A 1 90 ? -4.002 16.843 13.582 1.00 81.31 90 ASP A C 1
ATOM 749 O O . ASP A 1 90 ? -4.703 16.229 14.381 1.00 81.31 90 ASP A O 1
ATOM 753 N N . GLY A 1 91 ? -2.951 16.262 12.994 1.00 86.12 91 GLY A N 1
ATOM 754 C CA . GLY A 1 91 ? -2.527 14.893 13.275 1.00 86.12 91 GLY A CA 1
ATOM 755 C C . GLY A 1 91 ? -1.066 14.607 12.923 1.00 86.12 91 GLY A C 1
ATOM 756 O O . GLY A 1 91 ? -0.394 15.391 12.248 1.00 86.12 91 GLY A O 1
ATOM 757 N N . SER A 1 92 ? -0.565 13.461 13.380 1.00 89.06 92 SER A N 1
ATOM 758 C CA . SER A 1 92 ? 0.767 12.940 13.053 1.00 89.06 92 SER A CA 1
ATOM 759 C C . SER A 1 92 ? 0.679 11.746 12.108 1.00 89.06 92 SER A C 1
ATOM 761 O O . SER A 1 92 ? -0.195 10.896 12.256 1.00 89.06 92 SER A O 1
ATOM 763 N N . ALA A 1 93 ? 1.616 11.659 11.167 1.00 91.38 93 ALA A N 1
ATOM 764 C CA . ALA A 1 93 ? 1.809 10.515 10.288 1.00 91.38 93 ALA A CA 1
ATOM 765 C C . ALA A 1 93 ? 3.135 9.819 10.633 1.00 91.38 93 ALA A C 1
ATOM 767 O O . ALA A 1 93 ? 4.222 10.355 10.390 1.00 91.38 93 ALA A O 1
ATOM 768 N N . TRP A 1 94 ? 3.044 8.616 11.198 1.00 91.25 94 TRP A N 1
ATOM 769 C CA . TRP A 1 94 ? 4.189 7.822 11.638 1.00 91.25 94 TRP A CA 1
ATOM 770 C C . TRP A 1 94 ? 4.493 6.713 10.639 1.00 91.25 94 TRP A C 1
ATOM 772 O O . TRP A 1 94 ? 3.620 5.877 10.404 1.00 91.25 94 TRP A O 1
ATOM 782 N N . PRO A 1 95 ? 5.703 6.650 10.057 1.00 92.81 95 PRO A N 1
ATOM 783 C CA . PRO A 1 95 ? 6.048 5.555 9.165 1.00 92.81 95 PRO A CA 1
ATOM 784 C C . PRO A 1 95 ? 5.971 4.235 9.931 1.00 92.81 95 PRO A C 1
ATOM 786 O O . PRO A 1 95 ? 6.504 4.118 11.036 1.00 92.81 95 PRO A O 1
ATOM 789 N N . THR A 1 96 ? 5.330 3.237 9.337 1.00 93.31 96 THR A N 1
ATOM 790 C CA . THR A 1 96 ? 5.197 1.915 9.938 1.00 93.31 96 THR A CA 1
ATOM 791 C C . THR A 1 96 ? 5.563 0.816 8.952 1.00 93.31 96 THR A C 1
ATOM 793 O O . THR A 1 96 ? 5.349 0.926 7.745 1.00 93.31 96 THR A O 1
ATOM 796 N N . ILE A 1 97 ? 6.135 -0.253 9.499 1.00 94.56 97 ILE A N 1
ATOM 797 C CA . ILE A 1 97 ? 6.360 -1.521 8.801 1.00 94.56 97 ILE A CA 1
ATOM 798 C C . ILE A 1 97 ? 5.384 -2.615 9.270 1.00 94.56 97 ILE A C 1
ATOM 800 O O . ILE A 1 97 ? 5.479 -3.756 8.819 1.00 94.56 97 ILE A O 1
ATOM 804 N N . ASP A 1 98 ? 4.498 -2.270 10.210 1.00 95.38 98 ASP A N 1
ATOM 805 C CA . ASP A 1 98 ? 3.515 -3.164 10.812 1.00 95.38 98 ASP A CA 1
ATOM 806 C C . ASP A 1 98 ? 2.166 -2.439 10.988 1.00 95.38 98 ASP A C 1
ATOM 808 O O . ASP A 1 98 ? 2.067 -1.428 11.688 1.00 95.38 98 ASP A O 1
ATOM 812 N N . ILE A 1 99 ? 1.136 -2.940 10.319 1.00 95.38 99 ILE A N 1
ATOM 813 C CA . ILE A 1 99 ? -0.261 -2.509 10.404 1.00 95.38 99 ILE A CA 1
ATOM 814 C C . ILE A 1 99 ? -1.125 -3.547 11.139 1.00 95.38 99 ILE A C 1
ATOM 816 O O . ILE A 1 99 ? -2.342 -3.423 11.160 1.00 95.38 99 ILE A O 1
ATOM 820 N N . GLY A 1 100 ? -0.518 -4.568 11.755 1.00 94.69 100 GLY A N 1
ATOM 821 C CA . GLY A 1 100 ? -1.233 -5.597 12.508 1.00 94.69 100 GLY A CA 1
ATOM 822 C C . GLY A 1 100 ? -1.907 -6.641 11.615 1.00 94.69 100 GLY A C 1
ATOM 823 O O . GLY A 1 100 ? -1.382 -7.015 10.568 1.00 94.69 100 GLY A O 1
ATOM 824 N N . ASP A 1 101 ? -3.073 -7.131 12.041 1.00 95.12 101 ASP A N 1
ATOM 825 C CA . ASP A 1 101 ? -3.848 -8.183 11.359 1.00 95.12 101 ASP A CA 1
ATOM 826 C C . ASP A 1 101 ? -4.677 -7.656 10.169 1.00 95.12 101 ASP A C 1
ATOM 828 O O . ASP A 1 101 ? -5.717 -8.208 9.821 1.00 95.12 101 ASP A O 1
ATOM 832 N N . VAL A 1 102 ? -4.256 -6.559 9.538 1.00 95.19 102 VAL A N 1
ATOM 833 C CA . VAL A 1 102 ? -4.941 -6.008 8.364 1.00 95.19 102 VAL A CA 1
ATOM 834 C C . VAL A 1 102 ? -4.060 -6.032 7.120 1.00 95.19 102 VAL A C 1
ATOM 836 O O . VAL A 1 102 ? -2.828 -6.084 7.179 1.00 95.19 102 VAL A O 1
ATOM 839 N N . CYS A 1 103 ? -4.723 -6.003 5.971 1.00 96.31 103 CYS A N 1
ATOM 840 C CA . CYS A 1 103 ? -4.127 -5.800 4.660 1.00 96.31 103 CYS A CA 1
ATOM 841 C C . CYS A 1 103 ? -4.884 -4.699 3.916 1.00 96.31 103 CYS A C 1
ATOM 843 O O . CYS A 1 103 ? -6.072 -4.478 4.159 1.00 96.31 103 CYS A O 1
ATOM 845 N N . ILE A 1 104 ? -4.180 -3.995 3.033 1.00 97.50 104 ILE A N 1
ATOM 846 C CA . ILE A 1 104 ? -4.697 -2.835 2.301 1.00 97.50 104 ILE A CA 1
ATOM 847 C C . ILE A 1 104 ? -4.923 -3.223 0.842 1.00 97.50 104 ILE A C 1
ATOM 849 O O . ILE A 1 104 ? -4.106 -3.924 0.253 1.00 97.50 104 ILE A O 1
ATOM 853 N N . PHE A 1 105 ? -6.005 -2.732 0.253 1.00 97.44 105 PHE A N 1
ATOM 854 C CA . PHE A 1 105 ? -6.352 -2.920 -1.150 1.00 97.44 105 PHE A CA 1
ATOM 855 C C . PHE A 1 105 ? -6.309 -1.578 -1.877 1.00 97.44 105 PHE A C 1
ATOM 857 O O . PHE A 1 105 ? -7.005 -0.636 -1.489 1.00 97.44 105 PHE A O 1
ATOM 864 N N . LEU A 1 106 ? -5.484 -1.492 -2.921 1.00 97.50 106 LEU A N 1
ATOM 865 C CA . LEU A 1 106 ? -5.340 -0.320 -3.781 1.00 97.50 106 LEU A CA 1
ATOM 866 C C . LEU A 1 106 ? -5.794 -0.656 -5.199 1.00 97.50 106 LEU A C 1
ATOM 868 O O . LEU A 1 106 ? -5.303 -1.587 -5.833 1.00 97.50 106 LEU A O 1
ATOM 872 N N . SER A 1 107 ? -6.706 0.134 -5.744 1.00 95.88 107 SER A N 1
ATOM 873 C CA . SER A 1 107 ? -7.085 0.010 -7.149 1.00 95.88 107 SER A CA 1
ATOM 874 C C . SER A 1 107 ? -7.590 1.348 -7.678 1.00 95.88 107 SER A C 1
ATOM 876 O O . SER A 1 107 ? -7.397 2.378 -7.030 1.00 95.88 107 SER A O 1
ATOM 878 N N . LYS A 1 108 ? -8.254 1.365 -8.838 1.00 92.88 108 LYS A N 1
ATOM 879 C CA . LYS A 1 108 ? -8.913 2.582 -9.333 1.00 92.88 108 LYS A CA 1
ATOM 880 C C . LYS A 1 108 ? -10.192 2.960 -8.573 1.00 92.88 108 LYS A C 1
ATOM 882 O O . LYS A 1 108 ? -10.782 3.996 -8.875 1.00 92.88 108 LYS A O 1
ATOM 887 N N . SER A 1 109 ? -10.644 2.135 -7.629 1.00 92.50 109 SER A N 1
ATOM 888 C CA . SER A 1 109 ? -11.687 2.486 -6.657 1.00 92.50 109 SER A CA 1
ATOM 889 C C . SER A 1 109 ? -11.089 3.022 -5.353 1.00 92.50 109 SER A C 1
ATOM 891 O O . SER A 1 109 ? -9.873 3.064 -5.175 1.00 92.50 109 SER A O 1
ATOM 893 N N . GLU A 1 110 ? -11.957 3.445 -4.432 1.00 91.50 110 GLU A N 1
ATOM 894 C CA . GLU A 1 110 ? -11.554 3.820 -3.077 1.00 91.50 110 GLU A CA 1
ATOM 895 C C . GLU A 1 110 ? -10.792 2.674 -2.397 1.00 91.50 110 GLU A C 1
ATOM 897 O O . GLU A 1 110 ? -11.186 1.507 -2.477 1.00 91.50 110 GLU A O 1
ATOM 902 N N . ALA A 1 111 ? -9.678 3.020 -1.757 1.00 94.81 111 ALA A N 1
ATOM 903 C CA . ALA A 1 111 ? -8.832 2.063 -1.070 1.00 94.81 111 ALA A CA 1
ATOM 904 C C . ALA A 1 111 ? -9.472 1.624 0.256 1.00 94.81 111 ALA A C 1
ATOM 906 O O . ALA A 1 111 ? -10.121 2.411 0.943 1.00 94.81 111 ALA A O 1
ATOM 907 N N . PHE A 1 112 ? -9.288 0.359 0.624 1.00 94.44 112 PHE A N 1
ATOM 908 C CA . PHE A 1 112 ? -9.921 -0.221 1.810 1.00 94.44 112 PHE A CA 1
ATOM 909 C C . PHE A 1 112 ? -9.003 -1.216 2.521 1.00 94.44 112 PHE A C 1
ATOM 911 O O . PHE A 1 112 ? -8.035 -1.715 1.946 1.00 94.44 112 PHE A O 1
ATOM 918 N N . CYS A 1 113 ? -9.328 -1.517 3.777 1.00 94.44 113 CYS A N 1
ATOM 919 C CA 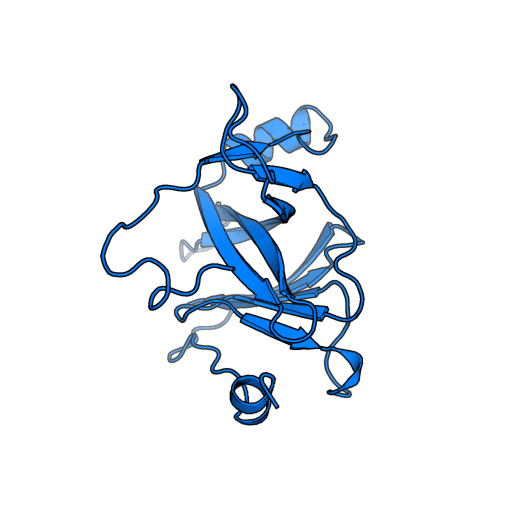. CYS A 1 113 ? -8.644 -2.524 4.585 1.00 94.44 113 CYS A CA 1
ATOM 920 C C . CYS A 1 113 ? -9.521 -3.757 4.798 1.00 94.44 113 CYS A C 1
ATOM 922 O O . CYS A 1 113 ? -10.719 -3.629 5.038 1.00 94.44 113 CYS A O 1
ATOM 924 N N . LEU A 1 114 ? -8.921 -4.945 4.830 1.00 93.38 114 LEU A N 1
ATOM 925 C CA . LEU A 1 114 ? -9.566 -6.144 5.371 1.00 93.38 114 LEU A CA 1
ATOM 926 C C . LEU A 1 114 ? -8.733 -6.727 6.501 1.00 93.38 114 LEU A C 1
ATOM 928 O O . LEU A 1 114 ? -7.504 -6.713 6.443 1.00 93.38 114 LEU A O 1
ATOM 932 N N . GLN A 1 115 ? -9.417 -7.284 7.498 1.00 93.44 115 GLN A N 1
ATOM 933 C CA . GLN A 1 115 ? -8.777 -8.121 8.500 1.00 93.44 115 GLN A CA 1
ATOM 934 C C . GLN A 1 115 ? -8.318 -9.422 7.835 1.00 93.44 115 GLN A C 1
ATOM 936 O O . GLN A 1 115 ? -9.142 -10.178 7.320 1.00 93.44 115 GLN A O 1
ATOM 941 N N . ALA A 1 116 ? -7.009 -9.657 7.809 1.00 93.50 116 ALA A N 1
ATOM 942 C CA . ALA A 1 116 ? -6.400 -10.746 7.058 1.00 93.50 116 ALA A CA 1
ATOM 943 C C . ALA A 1 116 ? -6.821 -12.114 7.606 1.00 93.50 116 ALA A C 1
ATOM 945 O O . ALA A 1 116 ? -7.194 -12.986 6.826 1.00 93.50 116 ALA A O 1
ATOM 946 N N . SER A 1 117 ? -6.870 -12.278 8.932 1.00 93.12 117 SER A N 1
ATOM 947 C CA . SER A 1 117 ? -7.283 -13.535 9.576 1.00 93.12 117 SER A CA 1
ATOM 948 C C . SER A 1 117 ? -8.704 -14.013 9.246 1.00 93.12 117 SER A C 1
ATOM 950 O O . SER A 1 117 ? -9.018 -15.177 9.489 1.00 93.12 117 SER A O 1
ATOM 952 N N . LEU A 1 118 ? -9.562 -13.161 8.672 1.00 91.06 118 LEU A N 1
ATOM 953 C CA . LEU A 1 118 ? -10.906 -13.548 8.227 1.00 91.06 118 LEU A CA 1
ATOM 954 C C . LEU A 1 118 ? -10.924 -14.206 6.836 1.00 91.06 118 LEU A C 1
ATOM 956 O O . LEU A 1 118 ? -11.978 -14.674 6.403 1.00 91.06 118 LEU A O 1
ATOM 960 N N . TYR A 1 119 ? -9.792 -14.229 6.125 1.00 91.19 119 TYR A N 1
ATOM 961 C CA . TYR A 1 119 ? -9.698 -14.730 4.757 1.00 91.19 119 TYR A CA 1
ATOM 962 C C . TYR A 1 119 ? -8.424 -15.562 4.565 1.00 91.19 119 TYR A C 1
ATOM 964 O O . TYR A 1 119 ? -7.322 -15.025 4.533 1.00 91.19 119 TYR A O 1
ATOM 972 N N . ASP A 1 120 ? -8.577 -16.862 4.308 1.00 88.50 120 ASP A N 1
ATOM 973 C CA . ASP A 1 120 ? -7.460 -17.824 4.213 1.00 88.50 120 ASP A CA 1
ATOM 974 C C . ASP A 1 120 ? -6.378 -17.487 3.165 1.00 88.50 120 ASP A C 1
ATOM 976 O O . ASP A 1 120 ? -5.276 -18.028 3.206 1.00 88.50 120 ASP A O 1
ATOM 980 N N . HIS A 1 121 ? -6.686 -16.622 2.195 1.00 90.69 121 HIS A N 1
ATOM 981 C CA . HIS A 1 121 ? -5.787 -16.237 1.102 1.00 90.69 121 HIS A CA 1
ATOM 982 C C . HIS A 1 121 ? -5.125 -14.865 1.301 1.00 90.69 121 HIS A C 1
ATOM 984 O O . HIS A 1 121 ? -4.372 -14.424 0.428 1.00 90.69 121 HIS A O 1
ATOM 990 N N . LEU A 1 122 ? -5.426 -14.172 2.404 1.00 95.06 122 LEU A N 1
ATOM 991 C CA . LEU A 1 122 ? -4.875 -12.856 2.705 1.00 95.06 122 LEU A CA 1
ATOM 992 C C . LEU A 1 122 ? -3.770 -12.952 3.750 1.00 95.06 122 LEU A C 1
ATOM 994 O O . LEU A 1 122 ? -3.830 -13.734 4.695 1.00 95.06 122 LEU A O 1
ATOM 998 N N . CYS A 1 123 ? -2.760 -12.107 3.580 1.00 95.94 123 CYS A N 1
ATOM 999 C CA . CYS A 1 123 ? -1.646 -11.994 4.503 1.00 95.94 123 CYS A CA 1
ATOM 1000 C C . CYS A 1 123 ? -1.724 -10.652 5.242 1.00 95.94 123 CYS A C 1
ATOM 1002 O O . CYS A 1 123 ? -1.883 -9.615 4.591 1.00 95.94 123 CYS A O 1
ATOM 1004 N N . PRO A 1 124 ? -1.557 -10.628 6.576 1.00 96.38 124 PRO A N 1
ATOM 1005 C CA . PRO A 1 124 ? -1.420 -9.375 7.309 1.00 96.38 124 PRO A CA 1
ATOM 1006 C C . PRO A 1 124 ? -0.147 -8.655 6.862 1.00 96.38 124 PRO A C 1
ATOM 1008 O O . PRO A 1 124 ? 0.817 -9.305 6.451 1.00 96.38 124 PRO A O 1
ATOM 1011 N N . ASN A 1 125 ? -0.099 -7.330 6.984 1.00 96.94 125 ASN A N 1
ATOM 1012 C CA . ASN A 1 125 ? 1.057 -6.530 6.559 1.00 96.94 125 ASN A CA 1
ATOM 1013 C C . ASN A 1 125 ? 1.353 -6.563 5.051 1.00 96.94 125 ASN A C 1
ATOM 1015 O O . ASN A 1 125 ? 2.505 -6.395 4.632 1.00 96.94 125 ASN A O 1
ATOM 1019 N N . TYR A 1 126 ? 0.316 -6.748 4.234 1.00 97.81 126 TYR A N 1
ATOM 1020 C CA . TYR A 1 126 ? 0.406 -6.658 2.780 1.00 97.81 126 TYR A CA 1
ATOM 1021 C C . TYR A 1 126 ? -0.482 -5.558 2.212 1.00 97.81 126 TYR A C 1
ATOM 1023 O O . TYR A 1 126 ? -1.551 -5.247 2.740 1.00 97.81 126 TYR A O 1
ATOM 1031 N N . ILE A 1 127 ? -0.024 -5.007 1.093 1.00 98.25 127 ILE A N 1
ATOM 1032 C CA . ILE A 1 127 ? -0.814 -4.169 0.201 1.00 98.25 127 ILE A CA 1
ATOM 1033 C C . ILE A 1 127 ? -1.051 -4.973 -1.072 1.00 98.25 127 ILE A C 1
ATOM 1035 O O . ILE A 1 127 ? -0.095 -5.331 -1.755 1.00 98.25 127 ILE A O 1
ATOM 1039 N N . TYR A 1 128 ? -2.304 -5.251 -1.395 1.00 97.62 128 TYR A N 1
ATOM 1040 C CA . TYR A 1 128 ? -2.715 -5.824 -2.669 1.00 97.62 128 TYR A CA 1
ATOM 1041 C C . TYR A 1 128 ? -3.095 -4.687 -3.600 1.00 97.62 128 TYR A C 1
ATOM 1043 O O . TYR A 1 128 ? -3.840 -3.793 -3.202 1.00 97.62 128 TYR A O 1
ATOM 1051 N N . PHE A 1 129 ? -2.601 -4.705 -4.832 1.00 97.00 129 PHE A N 1
ATOM 1052 C CA . PHE A 1 129 ? -2.880 -3.624 -5.765 1.00 97.00 129 PHE A CA 1
ATOM 1053 C C . PHE A 1 129 ? -3.192 -4.117 -7.171 1.00 97.00 129 PHE A C 1
ATOM 1055 O O . PHE A 1 129 ? -2.707 -5.163 -7.612 1.00 97.00 129 PHE A O 1
ATOM 1062 N N . VAL A 1 130 ? 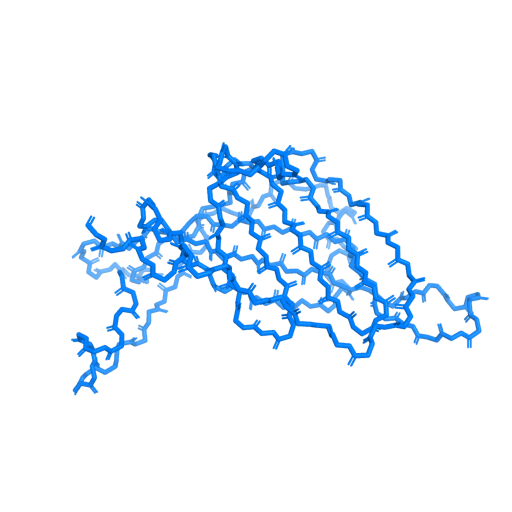-4.019 -3.344 -7.871 1.00 95.62 130 VAL A N 1
ATOM 1063 C CA . VAL A 1 130 ? -4.365 -3.556 -9.276 1.00 95.62 130 VAL A CA 1
ATOM 1064 C C . VAL A 1 130 ? -4.431 -2.210 -9.997 1.00 95.62 130 VAL A C 1
ATOM 1066 O O . VAL A 1 130 ? -5.091 -1.284 -9.537 1.00 95.62 130 VAL A O 1
ATOM 1069 N N . ASP A 1 131 ? -3.793 -2.128 -11.158 1.00 92.56 131 ASP A N 1
ATOM 1070 C CA . ASP A 1 131 ? -3.856 -1.014 -12.104 1.00 92.56 131 ASP A CA 1
ATOM 1071 C C . ASP A 1 131 ? -4.053 -1.558 -13.538 1.00 92.56 131 ASP A C 1
ATOM 1073 O O . ASP A 1 131 ? -4.177 -2.765 -13.738 1.00 92.56 131 ASP A O 1
ATOM 1077 N N . ASP A 1 132 ? -4.091 -0.692 -14.551 1.00 90.12 132 ASP A N 1
ATOM 1078 C CA . ASP A 1 132 ? -4.427 -1.055 -15.940 1.00 90.12 132 ASP A CA 1
ATOM 1079 C C . ASP A 1 132 ? -3.580 -2.195 -16.518 1.00 90.12 132 ASP A C 1
ATOM 1081 O O . ASP A 1 132 ? -4.077 -2.998 -17.304 1.00 90.12 132 ASP A O 1
ATOM 1085 N N . ASN A 1 133 ? -2.295 -2.248 -16.162 1.00 89.75 133 ASN A N 1
ATOM 1086 C CA . ASN A 1 133 ? -1.324 -3.168 -16.758 1.00 89.75 133 ASN A CA 1
ATOM 1087 C C . ASN A 1 133 ? -0.496 -3.934 -15.723 1.00 89.75 133 ASN A C 1
ATOM 1089 O O . ASN A 1 133 ? 0.447 -4.633 -16.094 1.00 89.75 133 ASN A O 1
ATOM 1093 N N . GLU A 1 134 ? -0.805 -3.773 -14.440 1.00 93.75 134 GLU A N 1
ATOM 1094 C CA . GLU A 1 134 ? -0.025 -4.336 -13.348 1.00 93.75 134 GLU A CA 1
ATOM 1095 C C . GLU A 1 134 ? -0.954 -4.740 -12.211 1.00 93.75 134 GLU A C 1
ATOM 1097 O O . GLU A 1 134 ? -1.846 -3.991 -11.817 1.00 93.75 134 GLU A O 1
ATOM 1102 N N . LYS A 1 135 ? -0.730 -5.925 -11.662 1.00 95.44 135 LYS A N 1
ATOM 1103 C CA . LYS A 1 135 ? -1.339 -6.356 -10.407 1.00 95.44 135 LYS A CA 1
ATOM 1104 C C . LYS A 1 135 ? -0.277 -6.996 -9.546 1.00 95.44 135 LYS A C 1
ATOM 1106 O O . LYS A 1 135 ? 0.659 -7.602 -10.062 1.00 95.44 135 LYS A O 1
ATOM 1111 N N . GLY A 1 136 ? -0.438 -6.916 -8.240 1.00 96.00 136 GLY A N 1
ATOM 1112 C CA . GLY A 1 136 ? 0.551 -7.504 -7.366 1.00 96.00 136 GLY A CA 1
ATOM 1113 C C . GLY A 1 136 ? 0.227 -7.371 -5.901 1.00 96.00 136 GLY A C 1
ATOM 1114 O O . GLY A 1 136 ? -0.877 -7.002 -5.490 1.00 96.00 136 GLY A O 1
ATOM 1115 N N . MET A 1 137 ? 1.241 -7.699 -5.121 1.00 97.12 137 MET A N 1
ATOM 1116 C CA . MET A 1 137 ? 1.243 -7.538 -3.687 1.00 97.12 137 MET A CA 1
ATOM 1117 C C . MET A 1 137 ? 2.584 -6.977 -3.227 1.00 97.12 137 MET A C 1
ATOM 1119 O O . MET A 1 137 ? 3.642 -7.281 -3.781 1.00 97.12 137 MET A O 1
ATOM 1123 N N . PHE A 1 138 ? 2.531 -6.154 -2.193 1.00 97.94 138 PHE A N 1
ATOM 1124 C CA . PHE A 1 138 ? 3.688 -5.542 -1.574 1.00 97.94 138 PHE A CA 1
ATOM 1125 C C . PHE A 1 138 ? 3.716 -5.901 -0.091 1.00 97.94 138 PHE A C 1
ATOM 1127 O O . PHE A 1 138 ? 2.750 -5.648 0.632 1.00 97.94 138 PHE A O 1
ATOM 1134 N N . SER A 1 139 ? 4.823 -6.483 0.370 1.00 97.44 139 SER A N 1
ATOM 1135 C CA . SER A 1 139 ? 5.041 -6.733 1.792 1.00 97.44 139 SER A CA 1
ATOM 1136 C C . SER A 1 139 ? 5.514 -5.453 2.470 1.00 97.44 139 SER A C 1
ATOM 1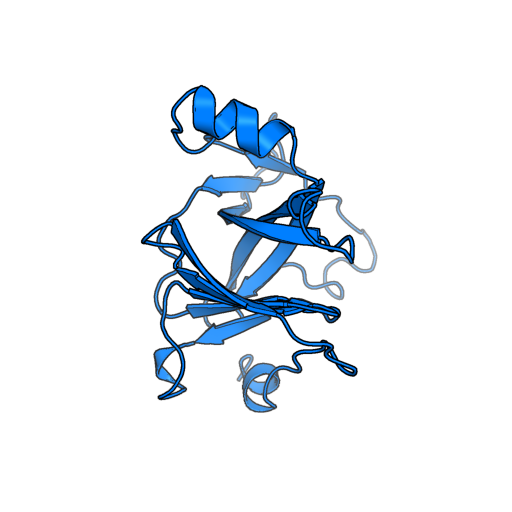138 O O . SER A 1 139 ? 6.623 -4.979 2.215 1.00 97.44 139 SER A O 1
ATOM 1140 N N . ILE A 1 140 ? 4.706 -4.932 3.391 1.00 96.19 140 ILE A N 1
ATOM 1141 C CA . ILE A 1 140 ? 5.037 -3.730 4.164 1.00 96.19 140 ILE A CA 1
ATOM 1142 C C . ILE A 1 140 ? 6.264 -3.999 5.048 1.00 96.19 140 ILE A C 1
ATOM 1144 O O . ILE A 1 140 ? 7.187 -3.185 5.110 1.00 96.19 140 ILE A O 1
ATOM 1148 N N . ARG A 1 141 ? 6.308 -5.183 5.673 1.00 94.00 141 ARG A N 1
ATOM 1149 C CA . ARG A 1 141 ? 7.376 -5.583 6.600 1.00 94.00 141 ARG A CA 1
ATOM 1150 C C . ARG A 1 141 ? 8.718 -5.782 5.903 1.00 94.00 141 ARG A C 1
ATOM 1152 O O . ARG A 1 141 ? 9.745 -5.338 6.408 1.00 94.00 141 ARG A O 1
ATOM 1159 N N . HIS A 1 142 ? 8.709 -6.470 4.763 1.00 93.44 142 HIS A N 1
ATOM 1160 C CA . HIS A 1 142 ? 9.930 -6.833 4.040 1.00 93.44 142 HIS A CA 1
ATOM 1161 C C . HIS A 1 142 ? 10.315 -5.830 2.953 1.00 93.44 142 HIS A C 1
ATOM 1163 O O . HIS A 1 142 ? 11.384 -5.971 2.364 1.00 93.44 142 HIS A O 1
ATOM 1169 N N . LYS A 1 143 ? 9.465 -4.826 2.695 1.00 91.19 143 LYS A N 1
ATOM 1170 C CA . LYS A 1 143 ? 9.613 -3.866 1.594 1.00 91.19 143 LYS A CA 1
ATOM 1171 C C . LYS A 1 143 ? 9.855 -4.572 0.254 1.00 91.19 143 LYS A C 1
ATOM 1173 O O . LYS A 1 143 ? 10.717 -4.172 -0.520 1.00 91.19 143 LYS A O 1
ATOM 1178 N N . SER A 1 144 ? 9.121 -5.655 0.010 1.00 94.25 144 SER A N 1
ATOM 1179 C CA . SER A 1 144 ? 9.272 -6.481 -1.187 1.00 94.25 144 SER A CA 1
ATOM 1180 C C . SER A 1 144 ? 8.035 -6.391 -2.067 1.00 94.25 144 SER A C 1
ATOM 1182 O O . SER A 1 144 ? 6.906 -6.462 -1.584 1.00 94.25 144 SER A O 1
ATOM 1184 N N . LEU A 1 145 ? 8.266 -6.245 -3.369 1.00 95.19 145 LEU A N 1
ATOM 1185 C CA . LEU A 1 145 ? 7.232 -6.162 -4.388 1.00 95.19 145 LEU A CA 1
ATOM 1186 C C . LEU A 1 145 ? 7.200 -7.457 -5.202 1.00 95.19 145 LEU A C 1
ATOM 1188 O O . LEU A 1 145 ? 8.233 -7.897 -5.703 1.00 95.19 145 LEU A O 1
ATOM 1192 N N . GLY A 1 146 ? 6.014 -8.039 -5.349 1.00 94.50 146 GLY A N 1
ATOM 1193 C CA . GLY A 1 146 ? 5.738 -9.069 -6.344 1.00 94.50 146 GLY A CA 1
ATOM 1194 C C . GLY A 1 146 ? 4.605 -8.601 -7.244 1.00 94.50 146 GLY A C 1
ATOM 1195 O O . GLY A 1 146 ? 3.494 -8.390 -6.753 1.00 94.50 146 GLY A O 1
ATOM 1196 N N . SER A 1 147 ? 4.874 -8.429 -8.537 1.00 94.00 147 SER A N 1
ATOM 1197 C CA . SER A 1 147 ? 3.867 -8.002 -9.505 1.00 94.00 147 SER A CA 1
ATOM 1198 C C . SER A 1 147 ? 3.933 -8.777 -10.814 1.00 94.00 147 SER A C 1
ATOM 1200 O O . SER A 1 147 ? 4.988 -9.240 -11.245 1.00 94.00 147 SER A O 1
ATOM 1202 N N . ASP A 1 148 ? 2.759 -8.907 -11.424 1.00 92.44 148 ASP A N 1
ATOM 1203 C CA . ASP A 1 148 ? 2.547 -9.473 -12.745 1.00 92.44 148 ASP A CA 1
ATOM 1204 C C . ASP A 1 148 ? 2.028 -8.382 -13.677 1.00 92.44 148 ASP A C 1
ATOM 1206 O O . ASP A 1 148 ? 1.155 -7.583 -13.314 1.00 92.44 148 ASP A O 1
ATOM 1210 N N . PHE A 1 149 ? 2.509 -8.402 -14.917 1.00 90.31 149 PHE A N 1
ATOM 1211 C CA . PHE A 1 149 ? 2.107 -7.441 -15.931 1.00 90.31 149 PHE A CA 1
ATOM 1212 C C . PHE A 1 149 ? 1.172 -8.075 -16.952 1.00 90.31 149 PHE A C 1
ATOM 1214 O O . PHE A 1 149 ? 1.541 -8.992 -17.685 1.00 90.31 149 PHE A O 1
ATOM 1221 N N . SER A 1 150 ? -0.047 -7.559 -17.021 1.00 87.44 150 SER A N 1
ATOM 1222 C CA . SER A 1 150 ? -1.068 -7.982 -17.977 1.00 87.44 150 SER A CA 1
ATOM 1223 C C . SER A 1 150 ? -2.111 -6.885 -18.107 1.00 87.44 150 SER A C 1
ATOM 1225 O O . SER A 1 150 ? -2.413 -6.241 -17.108 1.00 87.44 150 SER A O 1
ATOM 1227 N N . ALA A 1 151 ? -2.699 -6.711 -19.291 1.00 86.56 151 ALA A N 1
ATOM 1228 C CA . ALA A 1 151 ? -3.819 -5.791 -19.459 1.00 86.56 151 ALA A CA 1
ATOM 1229 C C . ALA A 1 151 ? -5.020 -6.246 -18.611 1.00 86.56 151 ALA A C 1
ATOM 1231 O O . ALA A 1 151 ? -5.487 -7.382 -18.737 1.00 86.56 151 ALA A O 1
ATOM 1232 N N . LEU A 1 152 ? -5.522 -5.353 -17.762 1.00 85.69 152 LEU A N 1
ATOM 1233 C CA . LEU A 1 152 ? -6.638 -5.587 -16.855 1.00 85.69 152 LEU A CA 1
ATOM 1234 C C . LEU A 1 152 ? -7.782 -4.635 -17.227 1.00 85.69 152 LEU A C 1
ATOM 1236 O O . LEU A 1 152 ? -7.736 -3.456 -16.890 1.00 85.69 152 LEU A O 1
ATOM 1240 N N . PRO A 1 153 ? -8.833 -5.120 -17.918 1.00 85.38 153 PRO A N 1
ATOM 1241 C CA . PRO A 1 153 ? -9.927 -4.264 -18.385 1.00 85.38 153 PRO A CA 1
ATOM 1242 C C . PRO A 1 153 ? -10.798 -3.714 -17.244 1.00 85.38 153 PRO A C 1
ATOM 1244 O O . PRO A 1 153 ? -11.563 -2.778 -17.456 1.00 85.38 153 PRO A O 1
ATOM 1247 N N . ALA A 1 154 ? -10.700 -4.296 -16.046 1.00 90.19 154 ALA A N 1
ATOM 1248 C CA . ALA A 1 154 ? -11.435 -3.882 -14.857 1.00 90.19 154 ALA A CA 1
ATOM 1249 C C . ALA A 1 154 ? -10.489 -3.813 -13.643 1.00 90.19 154 ALA A C 1
ATOM 1251 O O . ALA A 1 154 ? -10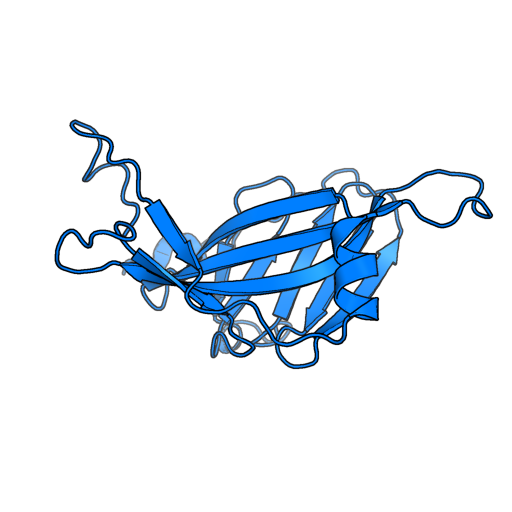.493 -4.722 -12.811 1.00 90.19 154 ALA A O 1
ATOM 1252 N N . PRO A 1 155 ? -9.657 -2.761 -13.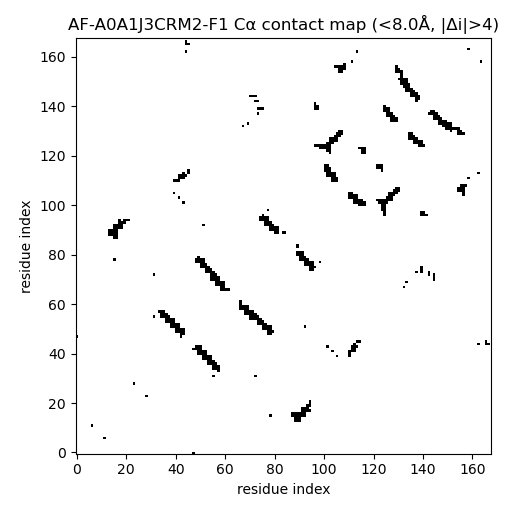532 1.00 92.00 155 PRO A N 1
ATOM 1253 C CA . PRO A 1 155 ? -8.675 -2.608 -12.461 1.00 92.00 155 PRO A CA 1
ATOM 1254 C C . PRO A 1 155 ? -9.319 -2.042 -11.182 1.00 92.00 155 PRO A C 1
ATOM 1256 O O . PRO A 1 155 ? -8.887 -1.026 -10.635 1.00 92.00 155 PRO A O 1
ATOM 1259 N N . TYR A 1 156 ? -10.402 -2.676 -10.733 1.00 94.44 156 TYR A N 1
ATOM 1260 C CA . TYR A 1 156 ? -11.197 -2.253 -9.582 1.00 94.44 156 TYR A CA 1
ATOM 1261 C C . TYR A 1 156 ? -11.285 -3.387 -8.567 1.00 94.44 156 TYR A C 1
ATOM 1263 O O . TYR A 1 156 ? -11.593 -4.527 -8.918 1.00 94.44 156 TYR A O 1
ATOM 1271 N N . GLN A 1 157 ? -11.054 -3.060 -7.302 1.00 93.12 157 GLN A N 1
ATOM 1272 C CA . GLN A 1 157 ? -11.251 -3.964 -6.178 1.00 93.12 157 GLN A CA 1
ATOM 1273 C C . GLN A 1 157 ? -12.451 -3.476 -5.374 1.00 93.12 157 GLN A C 1
ATOM 1275 O O . GLN A 1 157 ? -12.470 -2.357 -4.867 1.00 93.12 157 GLN A O 1
ATOM 1280 N N . ILE A 1 158 ? -13.474 -4.321 -5.286 1.00 91.56 158 ILE A N 1
ATOM 1281 C CA . ILE A 1 158 ? -14.698 -4.013 -4.551 1.00 91.56 158 ILE A CA 1
ATOM 1282 C C . ILE A 1 158 ? -14.626 -4.759 -3.218 1.00 91.56 158 ILE A C 1
ATOM 1284 O O . ILE A 1 158 ? -14.445 -5.981 -3.237 1.00 91.56 158 ILE A O 1
ATOM 1288 N N . PRO A 1 159 ? -14.754 -4.069 -2.071 1.00 90.44 159 PRO A N 1
ATOM 1289 C CA . PRO A 1 159 ? -14.743 -4.741 -0.784 1.00 90.44 159 PRO A CA 1
ATOM 1290 C C . PRO A 1 159 ? -15.914 -5.738 -0.676 1.00 90.44 159 PRO A C 1
ATOM 1292 O O . PRO A 1 159 ? -16.999 -5.484 -1.210 1.00 90.44 159 PRO A O 1
ATOM 1295 N N . PRO A 1 160 ? -15.730 -6.876 0.016 1.00 89.12 160 PRO A N 1
ATOM 1296 C CA . PRO A 1 160 ? -16.794 -7.851 0.234 1.00 89.12 160 PRO A CA 1
ATOM 1297 C C . PRO A 1 160 ? -17.941 -7.241 1.048 1.00 89.12 160 PRO A C 1
ATOM 1299 O O . PRO A 1 160 ? -17.734 -6.327 1.836 1.00 89.12 160 PRO A O 1
ATOM 1302 N N . GLN A 1 161 ? -19.161 -7.775 0.931 1.00 83.75 161 GLN A N 1
ATOM 1303 C CA . GLN A 1 161 ? -20.315 -7.244 1.680 1.00 83.75 161 GLN A CA 1
ATOM 1304 C C . GLN A 1 161 ? -20.109 -7.249 3.204 1.00 83.75 161 GLN A C 1
ATOM 1306 O O . GLN A 1 161 ? -20.601 -6.360 3.893 1.00 83.75 161 GLN A O 1
ATOM 1311 N N . SER A 1 162 ? -19.340 -8.206 3.727 1.00 78.19 162 SER A N 1
ATOM 1312 C CA . SER A 1 162 ? -18.931 -8.259 5.136 1.00 78.19 162 SER A CA 1
ATOM 1313 C C . SER A 1 162 ? -18.193 -6.997 5.596 1.00 78.19 162 SER A C 1
ATOM 1315 O O . SER A 1 162 ? -18.336 -6.610 6.751 1.00 78.19 162 SER A O 1
ATOM 1317 N N . TYR A 1 163 ? -17.465 -6.321 4.701 1.00 75.56 163 TYR A N 1
ATOM 1318 C CA . TYR A 1 163 ? -16.779 -5.059 4.985 1.00 75.56 163 TYR A CA 1
ATOM 1319 C C . TYR A 1 163 ? -17.754 -3.933 5.351 1.00 75.56 163 TYR A C 1
ATOM 1321 O O . TYR A 1 163 ? -17.465 -3.125 6.230 1.00 75.56 163 TYR A O 1
ATOM 1329 N N . LEU A 1 164 ? -18.926 -3.892 4.709 1.00 72.25 164 LEU A N 1
ATOM 1330 C CA . LEU A 1 164 ? -19.945 -2.870 4.974 1.00 72.25 164 LEU A CA 1
ATOM 1331 C C . LEU A 1 164 ? -20.636 -3.077 6.329 1.00 72.25 164 LEU A C 1
ATOM 1333 O O . LEU A 1 164 ? -21.123 -2.119 6.921 1.00 72.25 164 LEU A O 1
ATOM 1337 N N . AS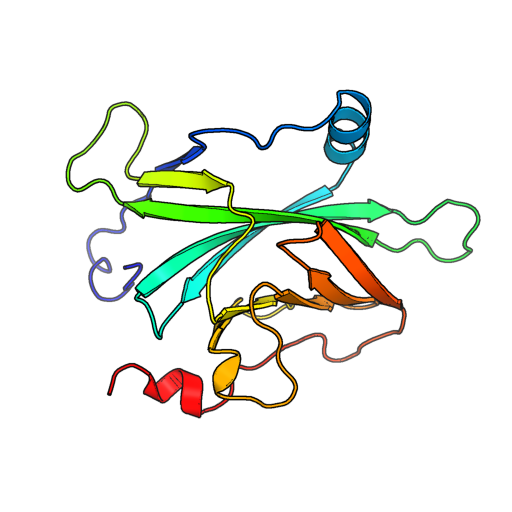N A 1 165 ? -20.638 -4.312 6.833 1.00 67.44 165 ASN A N 1
ATOM 1338 C CA . ASN A 1 165 ? -21.299 -4.688 8.081 1.00 67.44 165 ASN A CA 1
ATOM 1339 C C . ASN A 1 165 ? -20.393 -4.548 9.319 1.00 67.44 165 ASN A C 1
ATOM 1341 O O . ASN A 1 165 ? -20.829 -4.869 10.420 1.00 67.44 165 ASN A O 1
ATOM 1345 N N . ALA A 1 166 ? -19.153 -4.067 9.173 1.00 59.47 166 ALA A N 1
ATOM 1346 C CA . ALA A 1 166 ? -18.180 -3.943 10.268 1.00 59.47 166 ALA A CA 1
ATOM 1347 C C . ALA A 1 166 ? -18.522 -2.860 11.324 1.00 59.47 166 ALA A C 1
ATOM 1349 O O . ALA A 1 166 ? -17.728 -2.618 12.226 1.00 59.47 166 ALA A O 1
ATOM 1350 N N . TYR A 1 167 ? -19.698 -2.232 11.229 1.00 52.22 167 TYR A N 1
ATOM 1351 C CA . TYR A 1 167 ? -20.262 -1.300 12.217 1.00 52.22 167 TYR A CA 1
ATOM 1352 C C . TYR A 1 167 ? -21.279 -1.947 13.181 1.00 52.22 167 TYR A C 1
ATOM 1354 O O . TYR A 1 167 ? -22.010 -1.224 13.857 1.00 52.22 167 TYR A O 1
ATOM 1362 N N . GLY A 1 168 ? -21.369 -3.283 13.197 1.00 41.75 168 GLY A N 1
ATOM 1363 C CA . GLY A 1 168 ? -22.321 -4.048 14.015 1.00 41.75 168 GLY A CA 1
ATOM 1364 C C . GLY A 1 168 ? -22.013 -4.062 15.506 1.00 41.75 168 GLY A C 1
ATOM 1365 O O . GLY A 1 168 ? -20.850 -4.354 15.857 1.00 41.75 168 GLY A O 1
#

Sequence (168 aa):
SWDLEKHRDNPKLMTWHISKLPEFVQSEWGVLDTCSTTEHLVESRPTGEMFMVKVFRERNNFAEPVARMEHRQMMVFKLEEHEYPMPGGDGSAWPTIDIGDVCIFLSKSEAFCLQASLYDHLCPNYIYFVDDNEKGMFSIRHKSLGSDFSALPAPYQIPPQSYLNAYG

Foldseek 3Di:
DPPCVVCVPPDDDFDEDAPDDDDDDPVVVVVQVQWDWDWAWEAALLPRKIKIKIWTWDWPDPVDPDTDIDTDFIWIWTWAADPDDDPRTRIYTYTDLFPDQWEWEEWPDHIYIDRQVVDPPRDGQKYWFFYQFKTWIARSNVRDTDMDGHGDPDRDDDDDPVSVVSVD

Radius of gyration: 17.12 Å; Cα contacts (8 Å, |Δi|>4): 322; chains: 1; bounding box: 43×42×47 Å

Organism: Noccaea caerulescens (NCBI:txid107243)

InterPro domains:
  IPR005174 KIB1-4, beta-propeller [PF03478] (12-138)
  IPR050942 Arabidopsis F-box involved in BR signaling [PTHR44259] (2-145)

Mean predicted aligned error: 6.86 Å

Secondary structure (DSSP, 8-state):
---TTTTTTS---PPEEE--PPP--HHHHHHHHTSEEEEEEEE-TTT--EEEEEEEEEEPPTTSSS--EEEEEEEEEEEEEEEEEETTEEEEEEEES---SEEEEESSS--EEEEGGGSTT--TTEEEEE-SSEEEEEETTTTEEEEEE---S----PPPHHHHTTT-

Nearest PDB structures (foldseek):
  7zr1-assembly1_D  TM=5.734E-01  e=4.058E+00  Thermochaetoides thermophila
  5da9-assembly1_A  TM=5.900E-01  e=6.353E+00  Thermochaetoides thermophila DSM 1495
  4jde-assembly1_B  TM=2.757E-01  e=7.995E-01  Caenorhabditis elegans
  6p7l-assembly2_C  TM=3.082E-01  e=2.072E+00  Streptomyces sp. CM020
  6p7l-assembly1_A  TM=3.046E-01  e=3.067E+00  Streptomyces sp. CM020

Solvent-accessible surface area (backbone atoms only — not comparable to full-atom values): 9812 Å² total; per-residue (Å²): 131,91,52,61,78,85,30,64,94,59,78,75,88,79,40,70,28,72,78,50,78,78,93,69,57,71,68,56,50,60,54,57,71,71,29,54,73,49,79,44,70,30,56,30,67,89,76,71,46,34,36,39,36,41,40,31,27,39,70,55,65,87,88,48,95,68,88,46,78,40,86,72,51,75,48,40,21,43,49,46,75,48,97,55,91,44,101,70,32,42,22,39,27,40,63,46,51,70,70,58,61,27,22,39,41,45,34,80,41,80,44,42,50,46,60,12,89,81,36,99,90,50,55,50,29,27,37,38,38,33,40,59,49,38,35,38,40,31,35,49,64,74,72,42,80,49,74,51,79,50,84,38,98,70,31,59,62,77,80,58,75,71,66,77,54,58,83,116